Protein AF-A0A946VPF0-F1 (afdb_monomer_lite)

Foldseek 3Di:
DVCLVLLVVLLVLLVPQDPPDPCSVVCVPSVVSNVVSVVVLVVVVCCQPDPPCPDPPDDHPVNLVCLVVCVVVCCVVVNDVVSVVVNVVVVVVVVSSVVSVVSSVVSVVVSVVD

Structure (mmCIF, N/CA/C/O backbone):
data_AF-A0A946VPF0-F1
#
_entry.id   AF-A0A946VPF0-F1
#
loop_
_atom_site.group_PDB
_atom_site.id
_atom_site.type_symbol
_atom_site.label_atom_id
_atom_site.label_alt_id
_atom_site.label_comp_id
_atom_site.label_asym_id
_atom_site.label_entity_id
_atom_site.label_seq_id
_atom_site.pdbx_PDB_ins_code
_atom_site.Cartn_x
_atom_site.Cartn_y
_atom_site.Cartn_z
_atom_site.occupancy
_atom_site.B_iso_or_equiv
_atom_site.auth_seq_id
_atom_site.auth_comp_id
_atom_site.auth_asym_id
_atom_site.auth_atom_id
_atom_site.pdbx_PDB_model_num
ATOM 1 N N . MET A 1 1 ? 3.644 -0.988 9.968 1.00 58.91 1 MET A N 1
ATOM 2 C CA . MET A 1 1 ? 3.925 0.468 9.928 1.00 58.91 1 MET A CA 1
ATOM 3 C C . MET A 1 1 ? 5.323 0.854 9.420 1.00 58.91 1 MET A C 1
ATOM 5 O O . MET A 1 1 ? 5.518 2.013 9.097 1.00 58.91 1 MET A O 1
ATOM 9 N N . GLY A 1 2 ? 6.293 -0.063 9.259 1.00 66.44 2 GLY A N 1
ATOM 10 C CA . GLY A 1 2 ? 7.612 0.258 8.666 1.00 66.44 2 GLY A CA 1
ATOM 11 C C . GLY A 1 2 ? 7.668 0.306 7.127 1.00 66.44 2 GLY A C 1
ATOM 12 O O . GLY A 1 2 ? 8.751 0.432 6.564 1.00 66.44 2 GLY A O 1
ATOM 13 N N . LYS A 1 3 ? 6.527 0.172 6.438 1.00 78.19 3 LYS A N 1
ATOM 14 C CA . LYS A 1 3 ? 6.457 -0.003 4.976 1.00 78.19 3 LYS A CA 1
ATOM 15 C C . LYS A 1 3 ? 6.460 1.322 4.203 1.00 78.19 3 LYS A C 1
ATOM 17 O O . LYS A 1 3 ? 6.852 1.342 3.045 1.00 78.19 3 LYS A O 1
ATOM 22 N N . THR A 1 4 ? 6.142 2.445 4.854 1.00 80.25 4 THR A N 1
ATOM 23 C CA . THR A 1 4 ? 6.156 3.793 4.252 1.00 80.25 4 THR A CA 1
ATOM 24 C C . THR A 1 4 ? 7.490 4.133 3.587 1.00 80.25 4 THR A C 1
ATOM 26 O O . THR A 1 4 ? 7.510 4.628 2.463 1.00 80.25 4 THR A O 1
ATOM 29 N N . LEU A 1 5 ? 8.612 3.824 4.247 1.00 83.00 5 LEU A N 1
ATOM 30 C CA . LEU A 1 5 ? 9.946 4.033 3.674 1.00 83.00 5 LEU A CA 1
ATOM 31 C C . LEU A 1 5 ? 10.182 3.157 2.439 1.00 83.00 5 LEU A C 1
ATOM 33 O O . LEU A 1 5 ? 10.789 3.623 1.480 1.00 83.00 5 LEU A O 1
ATOM 37 N N . ILE A 1 6 ? 9.665 1.925 2.439 1.00 86.31 6 ILE A N 1
ATOM 38 C CA . ILE A 1 6 ? 9.757 1.007 1.298 1.00 86.31 6 ILE A CA 1
ATOM 39 C C . ILE A 1 6 ? 8.959 1.564 0.115 1.00 86.31 6 ILE A C 1
ATOM 41 O O . ILE A 1 6 ? 9.490 1.597 -0.990 1.00 86.31 6 ILE A O 1
ATOM 45 N N . TYR A 1 7 ? 7.743 2.078 0.340 1.00 85.31 7 TYR A N 1
ATOM 46 C CA . TYR A 1 7 ? 6.956 2.728 -0.713 1.00 85.31 7 TYR A CA 1
ATOM 47 C C . TYR A 1 7 ? 7.687 3.929 -1.316 1.00 85.31 7 TYR A C 1
ATOM 49 O O . TYR A 1 7 ? 7.790 4.031 -2.534 1.00 85.31 7 TYR A O 1
ATOM 57 N N . VAL A 1 8 ? 8.239 4.819 -0.486 1.00 84.56 8 VAL A N 1
ATOM 58 C CA . VAL A 1 8 ? 8.940 6.020 -0.969 1.00 84.56 8 VAL A CA 1
ATOM 59 C C . VAL A 1 8 ? 10.218 5.661 -1.733 1.00 84.56 8 VAL A C 1
ATOM 61 O O . VAL A 1 8 ? 10.398 6.110 -2.863 1.00 84.56 8 VAL A O 1
ATOM 64 N N . ILE A 1 9 ? 11.094 4.835 -1.149 1.00 85.00 9 ILE A N 1
ATOM 65 C CA . ILE A 1 9 ? 12.361 4.427 -1.781 1.00 85.00 9 ILE A CA 1
ATOM 66 C C . ILE A 1 9 ? 12.087 3.629 -3.057 1.00 85.00 9 ILE A C 1
ATOM 68 O O . ILE A 1 9 ? 12.740 3.851 -4.073 1.00 85.00 9 ILE A O 1
ATOM 72 N N . GLY A 1 10 ? 11.103 2.733 -3.022 1.00 85.25 10 GLY A N 1
ATOM 73 C CA . GLY A 1 10 ? 10.705 1.919 -4.159 1.00 85.25 10 GLY A CA 1
ATOM 74 C C . GLY A 1 10 ? 10.129 2.733 -5.313 1.00 85.25 10 GLY A C 1
ATOM 75 O O . GLY A 1 10 ? 10.532 2.527 -6.455 1.00 85.25 10 GLY A O 1
ATOM 76 N N . MET A 1 11 ? 9.254 3.707 -5.032 1.00 84.81 11 MET A N 1
ATOM 77 C CA . MET A 1 11 ? 8.734 4.622 -6.056 1.00 84.81 11 MET A CA 1
ATOM 78 C C . MET A 1 11 ? 9.851 5.453 -6.694 1.00 84.81 11 MET A C 1
ATOM 80 O O . MET A 1 11 ? 9.852 5.626 -7.910 1.00 84.81 11 MET A O 1
ATOM 84 N N . LEU A 1 12 ? 10.824 5.924 -5.906 1.00 84.50 12 LEU A N 1
ATOM 85 C CA . LEU A 1 12 ? 12.000 6.622 -6.435 1.00 84.50 12 LEU A CA 1
ATOM 86 C C . LEU A 1 12 ? 12.861 5.692 -7.297 1.00 84.50 12 LEU A C 1
ATOM 88 O O . LEU A 1 12 ? 13.214 6.057 -8.414 1.00 84.50 12 LEU A O 1
ATOM 92 N N . ALA A 1 13 ? 13.158 4.478 -6.827 1.00 84.56 13 ALA A N 1
ATOM 93 C CA . ALA A 1 13 ? 13.916 3.494 -7.600 1.00 84.56 13 ALA A CA 1
ATOM 94 C C . ALA A 1 13 ? 13.232 3.189 -8.939 1.00 84.56 13 ALA A C 1
ATOM 96 O O . ALA A 1 13 ? 13.897 3.153 -9.968 1.00 84.56 13 ALA A O 1
ATOM 97 N N . LEU A 1 14 ? 11.906 3.051 -8.943 1.00 83.56 14 LEU A N 1
ATOM 98 C CA . LEU A 1 14 ? 11.120 2.832 -10.152 1.00 83.56 14 LEU A CA 1
ATOM 99 C C . LEU A 1 14 ? 11.116 4.056 -11.085 1.00 83.56 14 LEU A C 1
ATOM 101 O O . LEU A 1 14 ? 11.158 3.900 -12.298 1.00 83.56 14 LEU A O 1
ATOM 105 N N . ALA A 1 15 ? 11.080 5.270 -10.528 1.00 81.94 15 ALA A N 1
ATOM 106 C CA . ALA A 1 15 ? 11.089 6.517 -11.292 1.00 81.94 15 ALA A CA 1
ATOM 107 C C . ALA A 1 15 ? 12.414 6.767 -12.026 1.00 81.94 15 ALA A C 1
ATOM 109 O O . ALA A 1 15 ? 12.406 7.367 -13.099 1.00 81.94 15 ALA A O 1
ATOM 110 N N . TYR A 1 16 ? 13.532 6.345 -11.427 1.00 77.56 16 TYR A N 1
ATOM 111 C CA . TYR A 1 16 ? 14.885 6.522 -11.965 1.00 77.56 16 TYR A CA 1
ATOM 112 C C . TYR A 1 16 ? 15.443 5.267 -12.647 1.00 77.56 16 TYR A C 1
ATOM 114 O O . TYR A 1 16 ? 16.513 5.328 -13.251 1.00 77.56 16 TYR A O 1
ATOM 122 N N . SER A 1 17 ? 14.747 4.132 -12.549 1.00 73.06 17 SER A N 1
ATOM 123 C CA . SER A 1 17 ? 15.082 2.926 -13.298 1.00 73.06 17 SER A CA 1
ATOM 124 C C . SER A 1 17 ? 14.590 3.090 -14.727 1.00 73.06 17 SER A C 1
ATOM 126 O O . SER A 1 17 ? 13.409 2.914 -15.020 1.00 73.06 17 SER A O 1
ATOM 128 N N . ASP A 1 18 ? 15.509 3.424 -15.622 1.00 66.19 18 ASP A N 1
ATOM 129 C CA . ASP A 1 18 ? 15.237 3.403 -17.048 1.00 66.19 18 ASP A CA 1
ATOM 130 C C . ASP A 1 18 ? 15.332 1.962 -17.567 1.00 66.19 18 ASP A C 1
ATOM 132 O O . ASP A 1 18 ? 16.417 1.394 -17.691 1.00 66.19 18 ASP A O 1
ATOM 136 N N . PHE A 1 19 ? 14.179 1.350 -17.835 1.00 61.22 19 PHE A N 1
ATOM 137 C CA . PHE A 1 19 ? 14.100 -0.006 -18.385 1.00 61.22 19 PHE A CA 1
ATOM 138 C C . PHE A 1 19 ? 14.371 -0.058 -19.898 1.00 61.22 19 PHE A C 1
ATOM 140 O O . PHE A 1 19 ? 14.475 -1.151 -20.451 1.00 61.22 19 PHE A O 1
ATOM 147 N N . THR A 1 20 ? 14.480 1.095 -20.567 1.00 57.66 20 THR A N 1
ATOM 148 C CA . THR A 1 20 ? 14.511 1.195 -22.035 1.00 57.66 20 THR A CA 1
ATOM 149 C C . THR A 1 20 ? 15.920 1.346 -22.617 1.00 57.66 20 THR A C 1
ATOM 151 O O . THR A 1 20 ? 16.152 0.982 -23.769 1.00 57.66 20 THR A O 1
ATOM 154 N N . HIS A 1 21 ? 16.902 1.798 -21.829 1.00 54.47 21 HIS A N 1
ATOM 155 C CA . HIS A 1 21 ? 18.277 2.009 -22.295 1.00 54.47 21 HIS A CA 1
ATOM 156 C C . HIS A 1 21 ? 19.242 0.935 -21.765 1.00 54.47 21 HIS A C 1
ATOM 158 O O . HIS A 1 21 ? 19.402 0.765 -20.559 1.00 54.47 21 HIS A O 1
ATOM 164 N N . SER A 1 22 ? 19.968 0.250 -22.663 1.00 52.09 22 SER A N 1
ATOM 165 C CA . SER A 1 22 ? 20.948 -0.793 -22.283 1.00 52.09 22 SER A CA 1
ATOM 166 C C . SER A 1 22 ? 22.100 -0.280 -21.398 1.00 52.09 22 SER A C 1
ATOM 168 O O . SER A 1 22 ? 22.688 -1.052 -20.643 1.00 52.09 22 SER A O 1
ATOM 170 N N . GLU A 1 23 ? 22.379 1.029 -21.426 1.00 52.38 23 GLU A N 1
ATOM 171 C CA . GLU A 1 23 ? 23.401 1.674 -20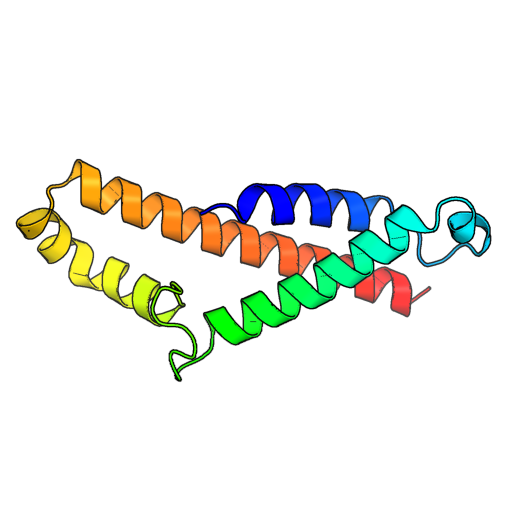.589 1.00 52.38 23 GLU A CA 1
ATOM 172 C C . GLU A 1 23 ? 22.959 1.876 -19.126 1.00 52.38 23 GLU A C 1
ATOM 174 O O . GLU A 1 23 ? 23.807 2.068 -18.253 1.00 52.38 23 GLU A O 1
ATOM 179 N N . ALA A 1 24 ? 21.662 1.735 -18.809 1.00 47.59 24 ALA A N 1
ATOM 180 C CA . ALA A 1 24 ? 21.158 1.762 -17.429 1.00 47.59 24 ALA A CA 1
ATOM 181 C C . ALA A 1 24 ? 21.691 0.586 -16.579 1.00 47.59 24 ALA A C 1
ATOM 183 O O . ALA A 1 24 ? 21.694 0.643 -15.346 1.00 47.59 24 ALA A O 1
ATOM 184 N N . LEU A 1 25 ? 22.241 -0.449 -17.229 1.00 48.81 25 LEU A N 1
ATOM 185 C CA . LEU A 1 25 ? 22.970 -1.549 -16.592 1.00 48.81 25 LEU A CA 1
ATOM 186 C C . LEU A 1 25 ? 24.330 -1.138 -16.006 1.00 48.81 25 LEU A C 1
ATOM 188 O O . LEU A 1 25 ? 24.922 -1.926 -15.274 1.00 48.81 25 LEU A O 1
ATOM 192 N N . HIS A 1 26 ? 24.838 0.077 -16.237 1.00 47.72 26 HIS A N 1
ATOM 193 C CA . HIS A 1 26 ? 26.037 0.535 -15.521 1.00 47.72 26 HIS A CA 1
ATOM 194 C C . HIS A 1 26 ? 25.785 0.806 -14.025 1.00 47.72 26 HIS A C 1
ATOM 196 O O . HIS A 1 26 ? 26.736 0.849 -13.245 1.00 47.72 26 HIS A O 1
ATOM 202 N N . SER A 1 27 ? 24.517 0.876 -13.599 1.00 59.50 27 SER A N 1
ATOM 203 C CA . SER A 1 27 ? 24.091 0.897 -12.195 1.00 59.50 27 SER A CA 1
ATOM 204 C C . SER A 1 27 ? 23.057 -0.209 -11.935 1.00 59.50 27 SER A C 1
ATOM 206 O O . SER A 1 27 ? 21.884 0.056 -11.682 1.00 59.50 27 SER A O 1
ATOM 208 N N . ILE A 1 28 ? 23.488 -1.478 -11.989 1.00 65.38 28 ILE A N 1
ATOM 209 C CA . ILE A 1 28 ? 22.666 -2.689 -11.732 1.00 65.38 28 ILE A CA 1
ATOM 210 C C . ILE A 1 28 ? 21.787 -2.583 -10.465 1.00 65.38 28 ILE A C 1
ATOM 212 O O . ILE A 1 28 ? 20.733 -3.213 -10.379 1.00 65.38 28 ILE A O 1
ATOM 216 N N . ALA A 1 29 ? 22.191 -1.779 -9.480 1.00 73.00 29 ALA A N 1
ATOM 217 C CA . ALA A 1 29 ? 21.468 -1.616 -8.225 1.00 73.00 29 ALA A CA 1
ATOM 218 C C . ALA A 1 29 ? 20.044 -1.054 -8.400 1.00 73.00 29 ALA A C 1
ATOM 220 O O . ALA A 1 29 ? 19.126 -1.542 -7.743 1.00 73.00 29 ALA A O 1
ATOM 221 N N . LEU A 1 30 ? 19.834 -0.060 -9.273 1.00 75.31 30 LEU A N 1
ATOM 222 C CA . LEU A 1 30 ? 18.527 0.601 -9.415 1.00 75.31 30 LEU A CA 1
ATOM 223 C C . LEU A 1 30 ? 17.459 -0.314 -10.046 1.00 75.31 30 LEU A C 1
ATOM 225 O O . LEU A 1 30 ? 16.389 -0.443 -9.447 1.00 75.31 30 LEU A O 1
ATOM 229 N N . PRO A 1 31 ? 17.734 -1.029 -11.157 1.00 76.44 31 PRO A N 1
ATOM 230 C CA . PRO A 1 31 ? 16.789 -1.997 -11.716 1.00 76.44 31 PRO A CA 1
ATOM 231 C C . PRO A 1 31 ? 16.468 -3.158 -10.769 1.00 76.44 31 PRO A C 1
ATOM 233 O O . PRO A 1 31 ? 15.320 -3.592 -10.696 1.00 76.44 31 PRO A O 1
ATOM 236 N N . ILE A 1 32 ? 17.452 -3.652 -10.002 1.00 81.62 32 ILE A N 1
ATOM 237 C CA . ILE A 1 32 ? 17.215 -4.711 -9.007 1.00 81.62 32 ILE A CA 1
ATOM 238 C C . ILE A 1 32 ? 16.296 -4.210 -7.891 1.00 81.62 32 ILE A C 1
ATOM 240 O O . ILE A 1 32 ? 15.356 -4.909 -7.516 1.00 81.62 32 ILE A O 1
ATOM 244 N N . LEU A 1 33 ? 16.539 -3.002 -7.372 1.00 83.19 33 LEU A N 1
ATOM 245 C CA . LEU A 1 33 ? 15.680 -2.392 -6.354 1.00 83.19 33 LEU A CA 1
ATOM 246 C C . LEU A 1 33 ? 14.259 -2.171 -6.878 1.00 83.19 33 LEU A C 1
ATOM 248 O O . LEU A 1 33 ? 13.299 -2.452 -6.164 1.00 83.19 33 LEU A O 1
ATOM 252 N N . ALA A 1 34 ? 14.119 -1.731 -8.127 1.00 83.94 34 ALA A N 1
ATOM 253 C CA . ALA A 1 34 ? 12.831 -1.567 -8.785 1.00 83.94 34 ALA A CA 1
ATOM 254 C C . ALA A 1 34 ? 12.086 -2.909 -8.942 1.00 83.94 34 ALA A C 1
ATOM 256 O O . ALA A 1 34 ? 10.914 -3.005 -8.582 1.00 83.94 34 ALA A O 1
ATOM 257 N N . ALA A 1 35 ? 12.764 -3.970 -9.394 1.00 85.25 35 ALA A N 1
ATOM 258 C CA . ALA A 1 35 ? 12.174 -5.307 -9.504 1.00 85.25 35 ALA A CA 1
ATOM 259 C C . ALA A 1 35 ? 11.764 -5.875 -8.135 1.00 85.25 35 ALA A C 1
ATOM 261 O O . ALA A 1 35 ? 10.652 -6.381 -7.979 1.00 85.25 35 ALA A O 1
ATOM 262 N N . ALA A 1 36 ? 12.626 -5.742 -7.121 1.00 89.06 36 ALA A N 1
ATOM 263 C CA . ALA A 1 36 ? 12.314 -6.137 -5.750 1.00 89.06 36 ALA A CA 1
ATOM 264 C C . ALA A 1 36 ? 11.110 -5.361 -5.195 1.00 89.06 36 ALA A C 1
ATOM 266 O O . ALA A 1 36 ? 10.259 -5.943 -4.524 1.00 89.06 36 ALA A O 1
ATOM 267 N N . PHE A 1 37 ? 10.998 -4.068 -5.516 1.00 91.56 37 PHE A N 1
ATOM 268 C CA . PHE A 1 37 ? 9.856 -3.250 -5.127 1.00 91.56 37 PHE A CA 1
ATOM 269 C C . PHE A 1 37 ? 8.555 -3.682 -5.811 1.00 91.56 37 PHE A C 1
ATOM 271 O O . PHE A 1 37 ? 7.526 -3.756 -5.147 1.00 91.56 37 PHE A O 1
ATOM 278 N N . ILE A 1 38 ? 8.583 -4.034 -7.100 1.00 89.75 38 ILE A N 1
ATOM 279 C CA . ILE A 1 38 ? 7.405 -4.583 -7.792 1.00 89.75 38 ILE A CA 1
ATOM 280 C C . ILE A 1 38 ? 6.965 -5.899 -7.139 1.00 89.75 38 ILE A C 1
ATOM 282 O O . ILE A 1 38 ? 5.782 -6.072 -6.857 1.00 89.75 38 ILE A O 1
ATOM 286 N N . ILE A 1 39 ? 7.903 -6.811 -6.854 1.00 90.69 39 ILE A N 1
ATOM 287 C CA . ILE A 1 39 ? 7.599 -8.077 -6.164 1.00 90.69 39 ILE A CA 1
ATOM 288 C C . ILE A 1 39 ? 6.971 -7.800 -4.795 1.00 90.69 39 ILE A C 1
ATOM 290 O O . ILE A 1 39 ? 5.969 -8.419 -4.440 1.00 90.69 39 ILE A O 1
ATOM 294 N N . PHE A 1 40 ? 7.524 -6.840 -4.050 1.00 91.19 40 PHE A N 1
ATOM 295 C CA . PHE A 1 40 ? 6.964 -6.388 -2.783 1.00 91.19 40 PHE A CA 1
ATOM 296 C C . PHE A 1 40 ? 5.536 -5.846 -2.944 1.00 91.19 40 PHE A C 1
ATOM 298 O O . PHE A 1 40 ? 4.657 -6.279 -2.210 1.00 91.19 40 PHE A O 1
ATOM 305 N N . LEU A 1 41 ? 5.265 -4.977 -3.923 1.00 91.25 41 LEU A N 1
ATOM 306 C CA . LEU A 1 41 ? 3.918 -4.449 -4.175 1.00 91.25 41 LEU A CA 1
ATOM 307 C C . LEU A 1 41 ? 2.910 -5.548 -4.525 1.00 91.25 41 LEU A C 1
ATOM 309 O O . LEU A 1 41 ? 1.772 -5.499 -4.067 1.00 91.25 41 LEU A O 1
ATOM 313 N N . VAL A 1 42 ? 3.316 -6.546 -5.313 1.00 88.56 42 VAL A N 1
ATOM 314 C CA . VAL A 1 42 ? 2.463 -7.699 -5.639 1.00 88.56 42 VAL A CA 1
ATOM 315 C C . VAL A 1 42 ? 2.178 -8.528 -4.390 1.00 88.56 42 VAL A C 1
ATOM 317 O O . VAL A 1 42 ? 1.034 -8.918 -4.169 1.00 88.56 42 VAL A O 1
ATOM 320 N N . ALA A 1 43 ? 3.189 -8.774 -3.555 1.00 87.75 43 ALA A N 1
ATOM 321 C CA . ALA A 1 43 ? 3.001 -9.465 -2.288 1.00 87.75 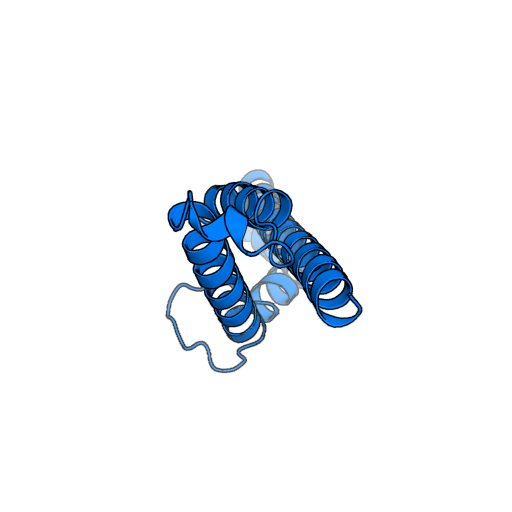43 ALA A CA 1
ATOM 322 C C . ALA A 1 43 ? 2.046 -8.682 -1.372 1.00 87.75 43 ALA A C 1
ATOM 324 O O . ALA A 1 43 ? 1.064 -9.252 -0.909 1.00 87.75 43 ALA A O 1
ATOM 325 N N . GLU A 1 44 ? 2.268 -7.377 -1.181 1.00 86.38 44 GLU A N 1
ATOM 326 C CA . GLU A 1 44 ? 1.384 -6.503 -0.399 1.00 86.38 44 GLU A CA 1
ATOM 327 C C . GLU A 1 44 ? -0.047 -6.521 -0.931 1.00 86.38 44 GLU A C 1
ATOM 329 O O . GLU A 1 44 ? -0.980 -6.646 -0.148 1.00 86.38 44 GLU A O 1
ATOM 334 N N . LEU A 1 45 ? -0.242 -6.471 -2.250 1.00 86.88 45 LEU A N 1
ATOM 335 C CA . LEU A 1 45 ? -1.565 -6.567 -2.859 1.00 86.88 45 LEU A CA 1
ATOM 336 C C . LEU A 1 45 ? -2.246 -7.903 -2.523 1.00 86.88 45 LEU A C 1
ATOM 338 O O . LEU A 1 45 ? -3.406 -7.921 -2.109 1.00 86.88 45 LEU A O 1
ATOM 342 N N . LEU A 1 46 ? -1.533 -9.022 -2.673 1.00 85.81 46 LEU A N 1
ATOM 343 C CA . LEU A 1 46 ? -2.062 -10.349 -2.353 1.00 85.81 46 LEU A CA 1
ATOM 344 C C . LEU A 1 46 ? -2.388 -10.491 -0.862 1.00 85.81 46 LEU A C 1
ATOM 346 O O . LEU A 1 46 ? -3.425 -11.060 -0.528 1.00 85.81 46 LEU A O 1
ATOM 350 N N . PHE A 1 47 ? -1.547 -9.958 0.025 1.00 81.50 47 PHE A N 1
ATOM 351 C CA . PHE A 1 47 ? -1.788 -9.971 1.469 1.00 81.50 47 PHE A CA 1
ATOM 352 C C . PHE A 1 47 ? -2.956 -9.067 1.863 1.00 81.50 47 PHE A C 1
ATOM 354 O O . PHE A 1 47 ? -3.823 -9.481 2.629 1.00 81.50 47 PHE A O 1
ATOM 361 N N . TYR A 1 48 ? -3.043 -7.874 1.280 1.00 82.81 48 TYR A N 1
ATOM 362 C CA . TYR A 1 48 ? -4.099 -6.914 1.578 1.00 82.81 48 TYR A CA 1
ATOM 363 C C . TYR A 1 48 ? -5.493 -7.430 1.186 1.00 82.81 48 TYR A C 1
ATOM 365 O O . TYR A 1 48 ? -6.460 -7.214 1.918 1.00 82.81 48 TYR A O 1
ATOM 373 N N . PHE A 1 49 ? -5.596 -8.166 0.071 1.00 80.50 49 PHE A N 1
ATOM 374 C CA . PHE A 1 49 ? -6.835 -8.813 -0.386 1.00 80.50 49 PHE A CA 1
ATOM 375 C C . PHE A 1 49 ? -7.009 -10.262 0.093 1.00 80.50 49 PHE A C 1
ATOM 377 O O . PHE A 1 49 ? -8.038 -10.886 -0.183 1.00 80.50 49 PHE A O 1
ATOM 384 N N . SER A 1 50 ? -6.034 -10.828 0.805 1.00 76.75 50 SER A N 1
ATOM 385 C CA . SER A 1 50 ? -6.114 -12.205 1.282 1.00 76.75 50 SER A CA 1
ATOM 386 C C . SER A 1 50 ? -7.203 -12.342 2.351 1.00 76.75 50 SER A C 1
ATOM 388 O O . SER A 1 50 ? -7.011 -11.989 3.512 1.00 76.75 50 SER A O 1
ATOM 390 N N . LEU A 1 51 ? -8.303 -13.000 1.981 1.00 59.91 51 LEU A N 1
ATOM 391 C CA . LEU A 1 51 ? -9.340 -13.502 2.893 1.00 59.91 51 LEU A CA 1
ATOM 392 C C . LEU A 1 51 ? -8.814 -14.502 3.938 1.00 59.91 51 LEU A C 1
ATOM 394 O O . LEU A 1 51 ? -9.467 -14.739 4.949 1.00 59.91 51 LEU A O 1
ATOM 398 N N . LEU A 1 52 ? -7.667 -15.135 3.678 1.00 54.12 52 LEU A N 1
ATOM 399 C CA . LEU A 1 52 ? -7.196 -16.304 4.422 1.00 54.12 52 LEU A CA 1
ATOM 400 C C . LEU A 1 52 ? -6.292 -15.980 5.615 1.00 54.12 52 LEU A C 1
ATOM 402 O O . LEU A 1 52 ? -5.837 -16.914 6.269 1.00 54.12 52 LEU A O 1
ATOM 406 N N . GLY A 1 53 ? -6.046 -14.700 5.928 1.00 52.22 53 GLY A N 1
ATOM 407 C CA . GLY A 1 53 ? -5.278 -14.317 7.118 1.00 52.22 53 GLY A CA 1
ATOM 408 C C . GLY A 1 53 ? -3.966 -15.100 7.255 1.00 52.22 53 GLY A C 1
ATOM 409 O O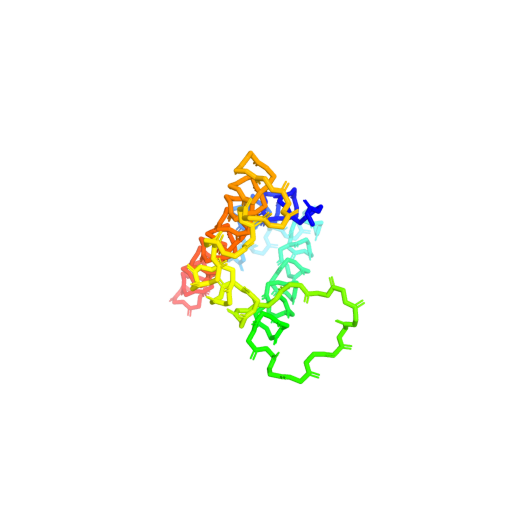 . GLY A 1 53 ? -3.702 -15.679 8.307 1.00 52.22 53 GLY A O 1
ATOM 410 N N . PHE A 1 54 ? -3.168 -15.180 6.181 1.00 49.75 54 PHE A N 1
ATOM 411 C CA . PHE A 1 54 ? -1.954 -16.012 6.135 1.00 49.75 54 PHE A CA 1
ATOM 412 C C . PHE A 1 54 ? -0.892 -15.627 7.183 1.00 49.75 54 PHE A C 1
ATOM 414 O O . PHE A 1 54 ? 0.041 -16.391 7.424 1.00 49.75 54 PHE A O 1
ATOM 421 N N . SER A 1 55 ? -1.051 -14.481 7.844 1.00 54.66 55 SER A N 1
ATOM 422 C CA . SER A 1 55 ? -0.120 -13.935 8.821 1.00 54.66 55 SER A CA 1
ATOM 423 C C . SER A 1 55 ? -0.889 -13.394 10.030 1.00 54.66 55 SER A C 1
ATOM 425 O O . SER A 1 55 ? -1.664 -12.441 9.930 1.00 54.66 55 SER A O 1
ATOM 427 N N . LYS A 1 56 ? -0.695 -14.017 11.202 1.00 48.78 56 LYS A N 1
ATOM 428 C CA . LYS A 1 56 ? -1.175 -13.479 12.485 1.00 48.78 56 LYS A CA 1
ATOM 429 C C . LYS A 1 56 ? -0.425 -12.173 12.764 1.00 48.78 56 LYS A C 1
ATOM 431 O O . LYS A 1 56 ? 0.693 -12.211 13.269 1.00 48.78 56 LYS A O 1
ATOM 436 N N . GLY A 1 57 ? -1.044 -11.042 12.439 1.00 59.28 57 GLY A N 1
ATOM 437 C CA . GLY A 1 57 ? -0.487 -9.705 12.663 1.00 59.28 57 GLY A CA 1
ATOM 438 C C . GLY A 1 57 ? -0.468 -8.796 11.434 1.00 59.28 57 GLY A C 1
ATOM 439 O O . GLY A 1 57 ? -0.049 -7.647 11.558 1.00 59.28 57 GLY A O 1
ATOM 440 N N . GLU A 1 58 ? -0.914 -9.269 10.268 1.00 68.88 58 GLU A N 1
ATOM 441 C CA . GLU A 1 58 ? -1.069 -8.414 9.090 1.00 68.88 58 GLU A CA 1
ATOM 442 C C . GLU A 1 58 ? -2.447 -7.767 9.031 1.00 68.88 58 GLU A C 1
ATOM 444 O O . GLU A 1 58 ? -3.468 -8.438 9.153 1.00 68.88 58 GLU A O 1
ATOM 449 N N . TYR A 1 59 ? -2.436 -6.451 8.826 1.00 75.06 59 TYR A N 1
ATOM 450 C CA . TYR A 1 59 ? -3.625 -5.638 8.632 1.00 75.06 59 TYR A CA 1
ATOM 451 C C . TYR A 1 59 ? -4.072 -5.721 7.171 1.00 75.06 59 TYR A C 1
ATOM 453 O O . TYR A 1 59 ? -3.297 -5.387 6.272 1.00 75.06 59 TYR A O 1
ATOM 461 N N . ASN A 1 60 ? -5.300 -6.171 6.931 1.00 82.94 60 ASN A N 1
ATOM 462 C CA . ASN A 1 60 ? -5.850 -6.370 5.589 1.00 82.94 60 ASN A CA 1
ATOM 463 C C . ASN A 1 60 ? -7.047 -5.439 5.307 1.00 82.94 60 ASN A C 1
ATOM 465 O O . ASN A 1 60 ? -7.440 -4.610 6.130 1.00 82.94 60 ASN A O 1
ATOM 469 N N . LEU A 1 61 ? -7.645 -5.568 4.118 1.00 84.50 61 LEU A N 1
ATOM 470 C CA . LEU A 1 61 ? -8.805 -4.766 3.722 1.00 84.50 61 LEU A CA 1
ATOM 471 C C . LEU A 1 61 ? -10.037 -4.988 4.622 1.00 84.50 61 LEU A C 1
ATOM 473 O O . LEU A 1 61 ? -10.814 -4.057 4.833 1.00 84.50 61 LEU A O 1
ATOM 477 N N . PHE A 1 62 ? -10.235 -6.198 5.153 1.00 84.00 62 PHE A N 1
ATOM 478 C CA . PHE A 1 62 ? -11.352 -6.490 6.056 1.00 84.00 62 PHE A CA 1
ATOM 479 C C . PHE A 1 62 ? -11.174 -5.812 7.409 1.00 84.00 62 PHE A C 1
ATOM 481 O O . PHE A 1 62 ? -12.156 -5.306 7.947 1.00 84.00 62 PHE A O 1
ATOM 488 N N . ASP A 1 63 ? -9.945 -5.750 7.921 1.00 84.12 63 ASP A N 1
ATOM 489 C CA . ASP A 1 63 ? -9.635 -5.012 9.146 1.00 84.12 63 ASP A CA 1
ATOM 490 C C . ASP A 1 63 ? -9.918 -3.518 8.956 1.00 84.12 63 ASP A C 1
ATOM 492 O O . ASP A 1 63 ? -10.600 -2.919 9.784 1.00 84.12 63 ASP A O 1
ATOM 496 N N . LEU A 1 64 ? -9.524 -2.941 7.811 1.00 87.06 64 LEU A N 1
ATOM 497 C CA . LEU A 1 64 ? -9.859 -1.552 7.477 1.00 87.06 64 LEU A CA 1
ATOM 498 C C . LEU A 1 64 ? -11.365 -1.311 7.398 1.00 87.06 64 LEU A C 1
ATOM 500 O O . LEU A 1 64 ? -11.867 -0.318 7.925 1.00 87.06 64 LEU A O 1
ATOM 504 N N . GLY A 1 65 ? -12.096 -2.219 6.753 1.00 85.62 65 GLY A N 1
ATOM 505 C CA . GLY A 1 65 ? -13.552 -2.158 6.712 1.00 85.62 65 GLY A CA 1
ATOM 506 C C . GLY A 1 65 ? -14.155 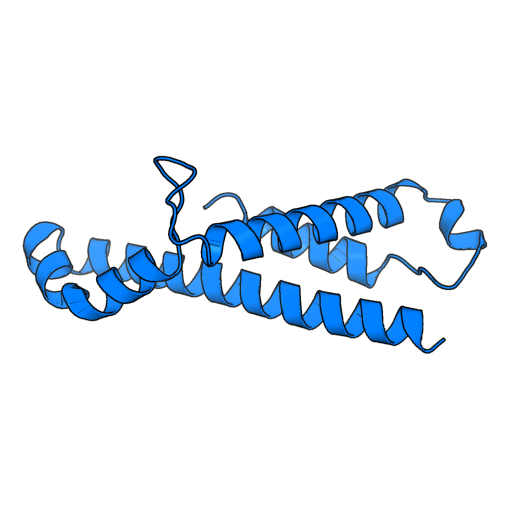-2.207 8.116 1.00 85.62 65 GLY A C 1
ATOM 507 O O . GLY A 1 65 ? -14.976 -1.361 8.462 1.00 85.62 65 GLY A O 1
ATOM 508 N N . ARG A 1 66 ? -13.720 -3.163 8.942 1.00 86.12 66 ARG A N 1
ATOM 509 C CA . ARG A 1 66 ? -14.174 -3.321 10.327 1.00 86.12 66 ARG A CA 1
ATOM 510 C C . ARG A 1 66 ? -13.916 -2.058 11.141 1.00 86.12 66 ARG A C 1
ATOM 512 O O . ARG A 1 66 ? -14.843 -1.593 11.791 1.00 86.12 66 ARG A O 1
ATOM 519 N N . ASP A 1 67 ? -12.715 -1.497 11.078 1.00 86.50 67 ASP A N 1
ATOM 520 C CA . ASP A 1 67 ? -12.346 -0.305 11.847 1.00 86.50 67 ASP A CA 1
ATOM 521 C C . ASP A 1 67 ? -13.174 0.918 11.418 1.00 86.50 67 ASP A C 1
ATOM 523 O O . ASP A 1 67 ? -13.562 1.735 12.248 1.00 86.50 67 ASP A O 1
ATOM 527 N N . LEU A 1 68 ? -13.525 1.033 10.131 1.00 89.56 68 LEU A N 1
ATOM 528 C CA . LEU A 1 68 ? -14.426 2.086 9.650 1.00 89.56 68 LEU A CA 1
ATOM 529 C C . LEU A 1 68 ? -15.859 1.923 10.182 1.00 89.56 68 LEU A C 1
ATOM 531 O O . LEU A 1 68 ? -16.487 2.912 10.560 1.00 89.56 68 LEU A O 1
ATOM 535 N N . PHE A 1 69 ? -16.388 0.696 10.207 1.00 91.06 69 PHE A N 1
ATOM 536 C CA . PHE A 1 69 ? -17.762 0.428 10.652 1.00 91.06 69 PHE A CA 1
ATOM 537 C C . PHE A 1 69 ? -17.912 0.408 12.178 1.00 91.06 69 PHE A C 1
ATOM 539 O O . PHE A 1 69 ? -18.921 0.885 12.698 1.00 91.06 69 PHE A O 1
ATOM 546 N N . ASN A 1 70 ? -16.904 -0.092 12.891 1.00 90.75 70 ASN A N 1
ATOM 547 C CA . ASN A 1 70 ? -16.906 -0.254 14.345 1.00 90.75 70 ASN A CA 1
ATOM 548 C C . ASN A 1 70 ? -16.164 0.877 15.064 1.00 90.75 70 ASN A C 1
ATOM 550 O O . ASN A 1 70 ? -15.984 0.813 16.275 1.00 90.75 70 ASN A O 1
ATOM 554 N N . PHE A 1 71 ? -15.801 1.951 14.359 1.00 91.56 71 PHE A N 1
ATOM 555 C CA . PHE A 1 71 ? -15.054 3.078 14.917 1.00 91.56 71 PHE A CA 1
ATOM 556 C C . PHE A 1 71 ? -15.647 3.621 16.224 1.00 91.56 71 PHE A C 1
ATOM 558 O O . PHE A 1 71 ? -14.934 4.005 17.146 1.00 91.56 71 PHE A O 1
ATOM 565 N N . ARG A 1 72 ? -16.981 3.647 16.325 1.00 92.50 72 ARG A N 1
ATOM 566 C CA . ARG A 1 72 ? -17.681 4.062 17.546 1.00 92.50 72 ARG A CA 1
ATOM 567 C C . ARG A 1 72 ? -17.367 3.148 18.732 1.00 92.50 72 ARG A C 1
ATOM 569 O O . ARG A 1 72 ? -17.192 3.651 19.842 1.00 92.50 72 ARG A O 1
ATOM 576 N N . ASP A 1 73 ? -17.344 1.844 18.500 1.00 91.00 73 ASP A N 1
ATOM 577 C CA . ASP A 1 73 ? -17.060 0.848 19.527 1.00 91.00 73 ASP A CA 1
ATOM 578 C C . ASP A 1 73 ? -15.576 0.921 19.917 1.00 91.00 73 ASP A C 1
ATOM 580 O O . ASP A 1 73 ? -15.260 0.950 21.105 1.00 91.00 73 ASP A O 1
ATOM 584 N N . ASP A 1 74 ? -14.684 1.141 18.945 1.00 88.25 74 ASP A N 1
ATOM 585 C CA . ASP A 1 74 ? -13.255 1.368 19.194 1.00 88.25 74 ASP A CA 1
ATOM 586 C C . ASP A 1 74 ? -12.999 2.635 20.030 1.00 88.25 74 ASP A C 1
ATOM 588 O O . ASP A 1 74 ? -12.135 2.646 20.909 1.00 88.25 74 ASP A O 1
ATOM 592 N N . ILE A 1 75 ? -13.764 3.713 19.810 1.00 91.38 75 ILE A N 1
ATOM 593 C CA . ILE A 1 75 ? -13.711 4.919 20.655 1.00 91.38 75 ILE A CA 1
ATOM 594 C C . ILE A 1 75 ? -14.134 4.592 22.090 1.00 91.38 75 ILE A C 1
ATOM 596 O O . ILE A 1 75 ? -13.548 5.128 23.032 1.00 91.38 75 ILE A O 1
ATOM 600 N N . ALA A 1 76 ? -15.164 3.763 22.263 1.00 93.56 76 ALA A N 1
ATOM 601 C CA . ALA A 1 76 ? -15.674 3.406 23.580 1.00 93.56 76 ALA A CA 1
ATOM 602 C C . ALA A 1 76 ? -14.694 2.508 24.355 1.00 93.56 76 ALA A C 1
ATOM 604 O O . ALA A 1 76 ? -14.590 2.643 25.573 1.00 93.56 76 ALA A O 1
ATOM 605 N N . GLU A 1 77 ? -13.965 1.633 23.658 1.00 93.25 77 GLU A N 1
ATOM 606 C CA . GLU A 1 77 ? -13.011 0.697 24.258 1.00 93.25 77 GLU A CA 1
ATOM 607 C C . GLU A 1 77 ? -11.621 1.317 24.483 1.00 93.25 77 GLU A C 1
ATOM 609 O O . GLU A 1 77 ? -11.063 1.215 25.576 1.00 93.25 77 GLU A O 1
ATOM 614 N N . TYR A 1 78 ? -11.070 1.997 23.474 1.00 90.62 78 TYR A N 1
ATOM 615 C CA . TYR A 1 78 ? -9.678 2.472 23.466 1.00 90.62 78 TYR A CA 1
ATOM 616 C C . TYR A 1 78 ? -9.536 3.997 23.583 1.00 90.62 78 TYR A C 1
ATOM 618 O O . TYR A 1 78 ? -8.429 4.515 23.755 1.00 90.62 78 TYR A O 1
ATOM 626 N N . GLY A 1 79 ? -10.644 4.737 23.506 1.00 92.56 79 GLY A N 1
ATOM 627 C CA . GLY A 1 79 ? -10.668 6.197 23.537 1.00 92.56 79 GLY A CA 1
ATOM 628 C C . GLY A 1 79 ? -10.487 6.849 22.162 1.00 92.56 79 GLY A C 1
ATOM 629 O O . GLY A 1 79 ? -9.838 6.322 21.258 1.00 92.56 79 GLY A O 1
ATOM 630 N N . LEU A 1 80 ? -11.035 8.064 22.024 1.00 91.56 80 LEU A N 1
ATOM 631 C CA . LEU A 1 80 ? -11.127 8.781 20.744 1.00 91.56 80 LEU A CA 1
ATOM 632 C C . LEU A 1 80 ? -9.781 8.959 20.044 1.00 91.56 80 LEU A C 1
ATOM 634 O O . LEU A 1 80 ? -9.672 8.723 18.841 1.00 91.56 80 LEU A O 1
ATOM 638 N N . LEU A 1 81 ? -8.768 9.402 20.790 1.00 94.19 81 LEU A N 1
ATOM 639 C CA . LEU A 1 81 ? -7.463 9.710 20.218 1.00 94.19 81 LEU A CA 1
ATOM 640 C C . LEU A 1 81 ? -6.812 8.452 19.640 1.00 94.19 81 LEU A C 1
ATOM 642 O O . LEU A 1 81 ? -6.319 8.487 18.517 1.00 94.19 81 LEU A O 1
ATOM 646 N N . HIS A 1 82 ? -6.838 7.347 20.389 1.00 90.12 82 HIS A N 1
ATOM 647 C CA . HIS A 1 82 ? -6.205 6.104 19.966 1.00 90.12 82 HIS A CA 1
ATOM 648 C C . HIS A 1 82 ? -6.903 5.520 18.737 1.00 90.12 82 HIS A C 1
ATOM 650 O O . HIS A 1 82 ? -6.242 5.280 17.730 1.00 90.12 82 HIS A O 1
ATOM 656 N N . ALA A 1 83 ? -8.234 5.392 18.781 1.00 88.94 83 ALA A N 1
ATOM 657 C CA . ALA A 1 83 ? -9.024 4.911 17.650 1.00 88.94 83 ALA A CA 1
ATOM 658 C C . ALA A 1 83 ? -8.783 5.760 16.389 1.00 88.94 83 ALA A C 1
ATOM 660 O O . ALA A 1 83 ? -8.501 5.226 15.317 1.00 88.94 83 ALA A O 1
ATOM 661 N N . SER A 1 84 ? -8.815 7.094 16.517 1.00 92.81 84 SER A N 1
ATOM 662 C CA . SER A 1 84 ? -8.618 8.006 15.379 1.00 92.81 84 SER A CA 1
ATOM 663 C C . SER A 1 84 ? -7.221 7.890 14.773 1.00 92.81 84 SER A C 1
ATOM 665 O O . SER A 1 84 ? -7.084 7.872 13.553 1.00 92.81 84 SER A O 1
ATOM 667 N N . VAL A 1 85 ? -6.176 7.817 15.604 1.00 92.06 85 VAL A N 1
ATOM 668 C CA . VAL A 1 85 ? -4.791 7.697 15.127 1.00 92.06 85 VAL A CA 1
ATOM 669 C C . VAL A 1 85 ? -4.575 6.356 14.433 1.00 92.06 85 VAL A C 1
ATOM 671 O O . VAL A 1 85 ? -3.995 6.332 13.350 1.00 92.06 85 VAL A O 1
ATOM 674 N N . SER A 1 86 ? -5.075 5.259 15.003 1.00 88.06 86 SER A N 1
ATOM 675 C CA . SER A 1 86 ? -4.981 3.931 14.391 1.00 88.06 86 SER A CA 1
ATOM 676 C C . SER A 1 86 ? -5.669 3.893 13.026 1.00 88.06 86 SER A C 1
ATOM 678 O O . SER A 1 86 ? -5.048 3.484 12.044 1.00 88.06 86 SER A O 1
ATOM 680 N N . LEU A 1 87 ? -6.894 4.423 12.934 1.00 90.75 87 LEU A N 1
ATOM 681 C CA . LEU A 1 87 ? -7.634 4.504 11.676 1.00 90.75 87 LEU A CA 1
ATOM 682 C C . LEU A 1 87 ? -6.925 5.396 10.644 1.00 90.75 87 LEU A C 1
ATOM 684 O O . LEU A 1 87 ? -6.798 5.018 9.482 1.00 90.75 87 LEU A O 1
ATOM 688 N N . LEU A 1 88 ? -6.423 6.567 11.053 1.00 91.44 88 LEU A N 1
ATOM 689 C CA . LEU A 1 88 ? -5.685 7.468 10.161 1.00 91.44 88 LEU A CA 1
ATOM 690 C C . LEU A 1 88 ? -4.422 6.812 9.602 1.00 91.44 88 LEU A C 1
ATOM 692 O O . LEU A 1 88 ? -4.133 6.959 8.416 1.00 91.44 88 LEU A O 1
ATOM 696 N N . LEU A 1 89 ? -3.674 6.084 10.432 1.00 88.62 89 LEU A N 1
ATOM 697 C CA . LEU A 1 89 ? -2.470 5.385 9.989 1.00 88.62 89 LEU A CA 1
ATOM 698 C C . LEU A 1 89 ? -2.800 4.227 9.041 1.00 88.62 89 LEU A C 1
ATOM 700 O O . LEU A 1 89 ? -2.092 4.042 8.053 1.00 88.62 89 LEU A O 1
ATOM 704 N N . ALA A 1 90 ? -3.882 3.492 9.296 1.00 86.81 90 ALA A N 1
ATOM 705 C CA . ALA A 1 90 ? -4.360 2.438 8.409 1.00 86.81 90 ALA A CA 1
ATOM 706 C C . ALA A 1 90 ? -4.805 2.985 7.040 1.00 86.81 90 ALA A C 1
ATOM 708 O O . ALA A 1 90 ? -4.411 2.463 5.996 1.00 86.81 90 ALA A O 1
ATOM 709 N N . LEU A 1 91 ? -5.563 4.087 7.035 1.00 90.12 91 LEU A N 1
ATOM 710 C CA . LEU A 1 91 ? -5.969 4.783 5.812 1.00 90.12 91 LEU A CA 1
ATOM 711 C C . LEU A 1 91 ? -4.766 5.338 5.043 1.00 90.12 91 LEU A C 1
ATOM 713 O O . LEU A 1 91 ? -4.734 5.256 3.816 1.00 90.12 91 LEU A O 1
ATOM 717 N N . ALA A 1 92 ? -3.770 5.883 5.745 1.00 89.19 92 ALA A N 1
ATOM 718 C CA . ALA A 1 92 ? -2.550 6.383 5.123 1.00 89.19 92 ALA A CA 1
ATOM 719 C C . ALA A 1 92 ? -1.736 5.256 4.467 1.00 89.19 92 ALA A C 1
ATOM 721 O O . ALA A 1 92 ? -1.253 5.433 3.350 1.00 89.19 92 ALA A O 1
ATOM 722 N N . ASP A 1 93 ? -1.608 4.099 5.122 1.00 84.88 93 ASP A N 1
ATOM 723 C CA . ASP A 1 93 ? -0.904 2.936 4.565 1.00 84.88 93 ASP A CA 1
ATOM 724 C C . ASP A 1 93 ? -1.622 2.393 3.321 1.00 84.88 93 ASP A C 1
ATOM 726 O O . ASP A 1 93 ? -0.990 2.191 2.283 1.00 84.88 93 ASP A O 1
ATOM 730 N N . PHE A 1 94 ? -2.955 2.273 3.378 1.00 86.88 94 PHE A N 1
ATOM 731 C CA . PHE A 1 94 ? -3.777 1.917 2.218 1.00 86.88 94 PHE A CA 1
ATOM 732 C C . PHE A 1 94 ? -3.600 2.905 1.060 1.00 86.88 94 PHE A C 1
ATOM 734 O O . PHE A 1 94 ? -3.394 2.499 -0.084 1.00 86.88 94 PHE A O 1
ATOM 741 N N . PHE A 1 95 ? -3.651 4.207 1.348 1.00 90.00 95 PHE A N 1
ATOM 742 C CA . PHE A 1 95 ? -3.497 5.243 0.333 1.00 90.00 95 PHE A CA 1
ATOM 743 C C . PHE A 1 95 ? -2.114 5.192 -0.327 1.00 90.00 95 PHE A C 1
ATOM 745 O O . PHE A 1 95 ? -2.009 5.298 -1.548 1.00 90.00 95 PHE A O 1
ATOM 752 N N . LEU A 1 96 ? -1.052 4.978 0.455 1.00 89.12 96 LEU A N 1
ATOM 753 C CA . LEU A 1 96 ? 0.307 4.832 -0.069 1.00 89.12 96 LEU A CA 1
ATOM 754 C C . LEU A 1 96 ? 0.460 3.588 -0.945 1.00 89.12 96 LEU A C 1
ATOM 756 O O . LEU A 1 96 ? 1.043 3.691 -2.024 1.00 89.12 96 LEU A O 1
ATOM 760 N N . LEU A 1 97 ? -0.090 2.445 -0.523 1.00 88.31 97 LEU A N 1
ATOM 761 C CA . LEU A 1 97 ? -0.116 1.230 -1.337 1.00 88.31 97 LEU A CA 1
ATOM 762 C C . LEU A 1 97 ? -0.845 1.480 -2.664 1.00 88.31 97 LEU A C 1
ATOM 764 O O . LEU A 1 97 ? -0.324 1.145 -3.727 1.00 88.31 97 LEU A O 1
ATOM 768 N N . PHE A 1 98 ? -2.016 2.120 -2.616 1.00 89.94 98 PHE A N 1
ATOM 769 C CA . PHE A 1 98 ? -2.795 2.453 -3.807 1.00 89.94 98 PHE A CA 1
ATOM 770 C C . PHE A 1 98 ? -2.012 3.350 -4.777 1.00 89.94 98 PHE A C 1
ATOM 772 O O . PHE A 1 98 ? -1.905 3.033 -5.962 1.00 89.94 98 PHE A O 1
ATOM 779 N N . VAL A 1 99 ? -1.411 4.435 -4.280 1.00 92.12 99 VAL A N 1
ATOM 780 C CA . VAL A 1 99 ? -0.591 5.347 -5.094 1.00 92.12 99 VAL A CA 1
ATOM 781 C C . VAL A 1 99 ? 0.607 4.620 -5.703 1.00 92.12 99 VAL A C 1
ATOM 783 O O . VAL A 1 99 ? 0.867 4.770 -6.897 1.00 92.12 99 VAL A O 1
ATOM 786 N N . ALA A 1 100 ? 1.312 3.802 -4.918 1.00 90.06 100 ALA A N 1
ATOM 787 C CA . ALA A 1 100 ? 2.468 3.050 -5.393 1.00 90.06 100 ALA A CA 1
ATOM 788 C C . ALA A 1 100 ? 2.095 2.038 -6.488 1.00 90.06 100 ALA A C 1
ATOM 790 O O . ALA A 1 100 ? 2.818 1.924 -7.476 1.00 90.06 100 ALA A O 1
ATOM 791 N N . LEU A 1 101 ? 0.955 1.351 -6.359 1.00 91.31 101 LEU A N 1
ATOM 792 C CA . LEU A 1 101 ? 0.448 0.419 -7.371 1.00 91.31 101 LEU A CA 1
ATOM 793 C C . LEU A 1 101 ? 0.086 1.128 -8.678 1.00 91.31 101 LEU A C 1
ATOM 795 O O . LEU A 1 101 ? 0.491 0.679 -9.749 1.00 91.31 101 LEU A O 1
ATOM 799 N N . VAL A 1 102 ? -0.645 2.245 -8.602 1.00 92.50 102 VAL A N 1
ATOM 800 C CA . VAL A 1 102 ? -1.015 3.033 -9.790 1.00 92.50 102 VAL A CA 1
ATOM 801 C C . VAL A 1 102 ? 0.233 3.571 -10.488 1.00 92.50 102 VAL A C 1
ATOM 803 O O . VAL A 1 102 ? 0.347 3.470 -11.710 1.00 92.50 102 VAL A O 1
ATOM 806 N N . TYR A 1 103 ? 1.192 4.098 -9.722 1.00 90.25 103 TYR A N 1
ATOM 807 C CA . TYR A 1 103 ? 2.458 4.584 -10.262 1.00 90.25 103 TYR A CA 1
ATOM 808 C C . TYR A 1 103 ? 3.262 3.465 -10.932 1.00 90.25 103 TYR A C 1
ATOM 810 O O . TYR A 1 103 ? 3.747 3.633 -12.052 1.00 90.25 103 TYR A O 1
ATOM 818 N N . ALA A 1 104 ? 3.362 2.305 -10.276 1.00 88.81 104 ALA A N 1
ATOM 819 C CA . ALA A 1 104 ? 4.062 1.152 -10.819 1.00 88.81 104 ALA A CA 1
ATOM 820 C C . ALA A 1 104 ? 3.430 0.654 -12.120 1.00 88.81 104 ALA A C 1
ATOM 822 O O . ALA A 1 104 ? 4.142 0.408 -13.092 1.00 88.81 104 ALA A O 1
ATOM 823 N N . LEU A 1 105 ? 2.098 0.582 -12.170 1.00 88.44 105 LEU A N 1
ATOM 824 C CA . LEU A 1 105 ? 1.371 0.210 -13.377 1.00 88.44 105 LEU A CA 1
ATOM 825 C C . LEU A 1 105 ? 1.629 1.199 -14.521 1.00 88.44 105 LEU A C 1
ATOM 827 O O . LEU A 1 105 ? 1.906 0.768 -15.636 1.00 88.44 105 LEU A O 1
ATOM 831 N N . ALA A 1 106 ? 1.582 2.507 -14.253 1.00 86.81 106 ALA A N 1
ATOM 832 C CA . ALA A 1 106 ? 1.837 3.529 -15.267 1.00 86.81 106 ALA A CA 1
ATOM 833 C C . ALA A 1 106 ? 3.237 3.387 -15.889 1.00 86.81 106 ALA A C 1
ATOM 835 O O . ALA A 1 106 ? 3.369 3.423 -17.110 1.00 86.81 106 ALA A O 1
ATOM 836 N N . ARG A 1 107 ? 4.266 3.155 -15.063 1.00 83.69 107 ARG A N 1
ATOM 837 C CA . ARG A 1 107 ? 5.645 2.950 -15.537 1.00 83.69 107 ARG A CA 1
ATOM 838 C C . ARG A 1 107 ? 5.836 1.642 -16.294 1.00 83.69 107 ARG A C 1
ATOM 840 O O . ARG A 1 107 ? 6.534 1.627 -17.300 1.00 83.69 107 ARG A O 1
ATOM 847 N N . LEU A 1 108 ? 5.208 0.557 -15.844 1.00 83.62 108 LEU 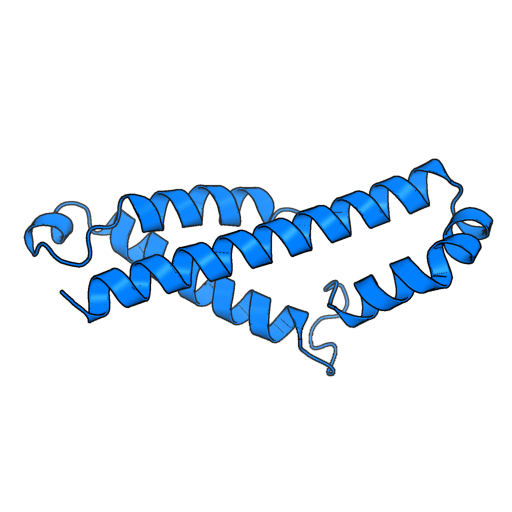A N 1
ATOM 848 C CA . LEU A 1 108 ? 5.257 -0.721 -16.557 1.00 83.62 108 LEU A CA 1
ATOM 849 C C . LEU A 1 108 ? 4.577 -0.637 -17.927 1.00 83.62 108 LEU A C 1
ATOM 851 O O . LEU A 1 108 ? 5.083 -1.209 -18.886 1.00 83.62 108 LEU A O 1
ATOM 855 N N . LEU A 1 109 ? 3.459 0.087 -18.033 1.00 85.31 109 LEU A N 1
ATOM 856 C CA . LEU A 1 109 ? 2.791 0.326 -19.313 1.00 85.31 109 LEU A CA 1
ATOM 857 C C . LEU A 1 109 ? 3.649 1.183 -20.248 1.00 85.31 109 LEU A C 1
ATOM 859 O O . LEU A 1 109 ? 3.777 0.844 -21.418 1.00 85.31 109 LEU A O 1
ATOM 863 N N . GLU A 1 110 ? 4.260 2.254 -19.737 1.00 82.25 110 GLU A N 1
ATOM 864 C CA . GLU A 1 110 ? 5.194 3.091 -20.503 1.00 82.25 110 GLU A CA 1
ATOM 865 C C . GLU A 1 110 ? 6.361 2.259 -21.056 1.00 82.25 110 GLU A C 1
ATOM 867 O O . GLU A 1 110 ? 6.645 2.321 -22.249 1.00 82.25 110 GLU A O 1
ATOM 872 N N . ALA A 1 111 ? 6.961 1.405 -20.223 1.00 75.75 111 ALA A N 1
ATOM 873 C CA . ALA A 1 111 ? 8.052 0.517 -20.620 1.00 75.75 111 ALA A CA 1
ATOM 874 C C . ALA A 1 111 ? 7.633 -0.631 -21.561 1.00 75.75 111 ALA A C 1
ATOM 876 O O . ALA A 1 111 ? 8.495 -1.218 -22.201 1.00 75.75 111 ALA A O 1
ATOM 877 N N . ALA A 1 112 ? 6.346 -0.993 -21.618 1.00 77.94 112 ALA A N 1
ATOM 878 C CA . ALA A 1 112 ? 5.842 -2.062 -22.485 1.00 77.94 112 ALA A CA 1
ATOM 879 C C . ALA A 1 112 ? 5.378 -1.566 -23.867 1.00 77.94 112 ALA A C 1
ATOM 881 O O . ALA A 1 112 ? 5.214 -2.376 -24.780 1.00 77.94 112 ALA A O 1
ATOM 882 N N . ILE A 1 113 ? 5.088 -0.267 -23.999 1.00 74.44 113 ILE A N 1
ATOM 883 C CA . ILE A 1 113 ? 4.638 0.364 -25.251 1.00 74.44 113 ILE A CA 1
ATOM 884 C C . ILE A 1 113 ? 5.828 0.882 -26.081 1.00 74.44 113 ILE A C 1
ATOM 886 O O . ILE A 1 113 ? 5.717 0.954 -27.307 1.00 74.44 113 ILE A O 1
ATOM 890 N N . LEU A 1 114 ? 6.927 1.256 -25.419 1.00 56.34 114 LE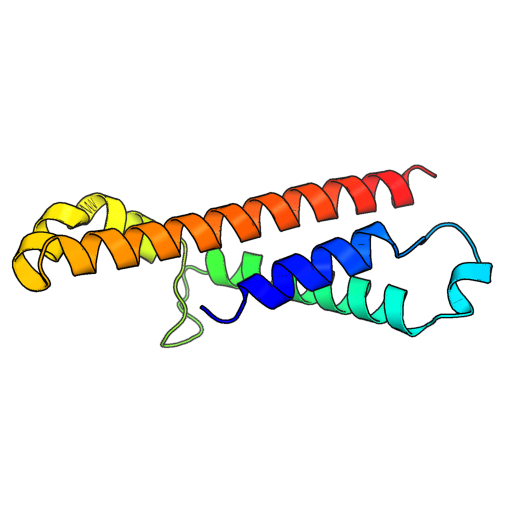U A N 1
ATOM 891 C CA . LEU A 1 114 ? 8.210 1.644 -26.022 1.00 56.34 114 LEU A CA 1
ATOM 892 C C . LEU A 1 114 ? 9.048 0.419 -26.411 1.00 56.34 114 LEU A C 1
ATOM 894 O O . LEU A 1 114 ? 9.743 0.517 -27.448 1.00 56.34 114 LEU A O 1
#

Radius of gyration: 17.56 Å; chains: 1; bounding box: 44×26×50 Å

Sequence (114 aa):
MGKTLIYVIGMLALAYSDFTHSEALHSIALPILAAAFIIFLVAELLFYFSLLGFSKGEYNLFDLGRDLFNFRDDIAEYGLLHASVSLLLALADFFLLFVALVYALARLLEAAIL

pLDDT: mean 80.51, std 12.92, range [47.59, 94.19]

Secondary structure (DSSP, 8-state):
-TTHHHHHHHHHHHHH--SS-GGGGGGTHHHHHHHHHHHHHHHHHHHHT-TT--STT---HHHHHHHHHSHHHHHHHH-HHHHHHHHHHHHHHHHHHHHHHHHHHHHHHHHHH-